Protein AF-A0A076E5V9-F1 (afdb_monomer)

Organism: NCBI:txid765133

Nearest PDB structures (foldseek):
  1n8u-assembly1_A  TM=9.042E-01  e=4.616E-03  Mamestra brassicae

Mean predicted aligned error: 6.48 Å

Secondary structure (DSSP, 8-state):
---------PSPGGGGG--HHHHHT-HHHHHHHHHHHTTSS---STTHHHHHHHHHHHHHTTSTT--TTHHHH--

Foldseek 3Di:
DPPPPPPLQAPDCVCLPDPLVVCVVDPVSVVLLVCCLVVNDPQPDDCSVVCSVCVVVCVVVVRPRHDPSRNVSRD

InterPro domains:
  IPR005055 Insect odorant-binding protei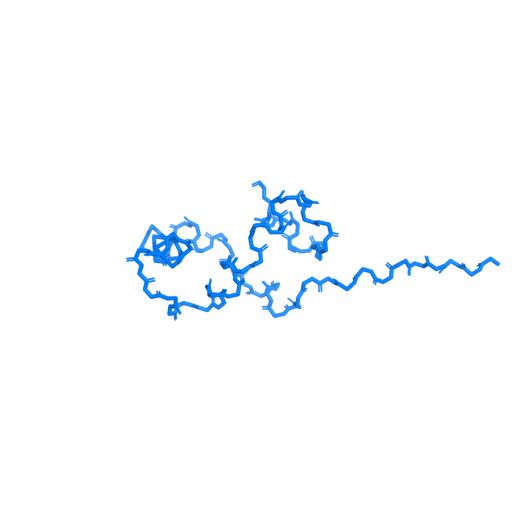n A10/Ejaculatory bulb-specific protein 3 [PF03392] (11-74)
  IPR005055 Insect odorant-binding protein A10/Ejaculatory bulb-specific protein 3 [PTHR11257] (11-74)
  IPR036682 Insect odorant-binding protein A10/Ejaculatory bulb-specific protein 3 superfamily [G3DSA:1.10.2080.10] (10-75)
  IPR036682 Insect odorant-binding protein A10/Ejaculatory bulb-specific protein 3 superfamily [SSF100910] (11-74)

Sequence (75 aa):
MVLAVPYILCYDEKYDKIDADKIINDDKLFSAYLDCMLDRGPCTLEYSEDFKKLLPEVIATSCEKCSPVQRQNVR

Radius of gyration: 14.31 Å; Cα contacts (8 Å, |Δi|>4): 51; chains: 1; bounding box: 47×19×36 Å

Structure (mmCIF, N/CA/C/O backbone):
data_AF-A0A076E5V9-F1
#
_entry.id   AF-A0A076E5V9-F1
#
loop_
_atom_site.group_PDB
_atom_site.id
_atom_site.type_symbol
_atom_site.label_atom_id
_atom_site.label_alt_id
_atom_site.label_comp_id
_atom_site.label_asym_id
_atom_site.label_entity_id
_atom_site.label_seq_id
_atom_site.pdbx_PDB_ins_code
_atom_site.Cartn_x
_atom_site.Cartn_y
_atom_site.Cartn_z
_atom_site.occupancy
_atom_site.B_iso_or_equiv
_atom_site.auth_seq_id
_atom_site.auth_comp_id
_atom_site.auth_asym_id
_atom_site.auth_atom_id
_atom_site.pdbx_PDB_model_num
ATOM 1 N N . MET A 1 1 ? 31.069 4.298 -24.001 1.00 47.56 1 MET A N 1
ATOM 2 C CA . MET A 1 1 ? 29.906 3.415 -23.788 1.00 47.56 1 MET A CA 1
ATOM 3 C C . MET A 1 1 ? 29.038 4.103 -22.747 1.00 47.56 1 MET A C 1
ATOM 5 O O . MET A 1 1 ? 29.381 4.072 -21.575 1.00 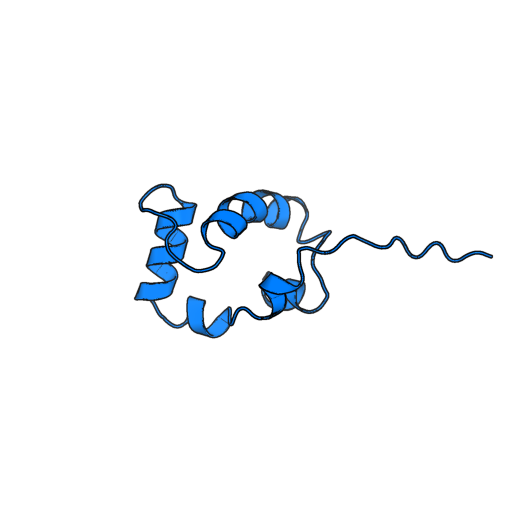47.56 1 MET A O 1
ATOM 9 N N . VAL A 1 2 ? 28.035 4.875 -23.175 1.00 52.81 2 VAL A N 1
ATOM 10 C CA . VAL A 1 2 ? 27.106 5.518 -22.235 1.00 52.81 2 VAL A CA 1
ATOM 11 C C . VAL A 1 2 ? 26.200 4.400 -21.746 1.00 52.81 2 VAL A C 1
ATOM 13 O O . VAL A 1 2 ? 25.407 3.871 -22.521 1.00 52.81 2 VAL A O 1
ATOM 16 N N . LEU A 1 3 ? 26.396 3.963 -20.504 1.00 54.84 3 LEU A N 1
ATOM 17 C CA . LEU A 1 3 ? 25.449 3.079 -19.845 1.00 54.84 3 LEU A CA 1
ATOM 18 C C . LEU A 1 3 ? 24.186 3.913 -19.635 1.00 54.84 3 LEU A C 1
ATOM 20 O O . LEU A 1 3 ? 24.082 4.664 -18.669 1.00 54.84 3 LEU A O 1
ATOM 24 N N . ALA A 1 4 ? 23.262 3.842 -20.591 1.00 59.53 4 ALA A N 1
ATOM 25 C CA . ALA A 1 4 ? 21.887 4.240 -20.367 1.00 59.53 4 ALA A CA 1
ATOM 26 C C . ALA A 1 4 ? 21.331 3.253 -19.340 1.00 59.53 4 ALA A C 1
ATOM 28 O O . ALA A 1 4 ? 20.781 2.217 -19.700 1.00 59.53 4 ALA A O 1
ATOM 29 N N . VAL A 1 5 ? 21.567 3.527 -18.056 1.00 61.03 5 VAL A N 1
ATOM 30 C CA . VAL A 1 5 ? 20.774 2.922 -16.994 1.00 61.03 5 VAL A CA 1
ATOM 31 C C . VAL A 1 5 ? 19.362 3.414 -17.283 1.00 61.03 5 VAL A C 1
ATOM 33 O O . VAL A 1 5 ? 19.150 4.631 -17.252 1.00 61.03 5 VAL A O 1
ATOM 36 N N . PRO A 1 6 ? 18.418 2.539 -17.667 1.00 56.28 6 PRO A N 1
ATOM 37 C CA . PRO A 1 6 ? 17.043 2.969 -17.770 1.00 56.28 6 PRO A CA 1
ATOM 38 C C . PRO A 1 6 ? 16.670 3.433 -16.365 1.00 56.28 6 PRO A C 1
ATOM 40 O O . PRO A 1 6 ? 16.618 2.630 -15.434 1.00 56.28 6 PRO A O 1
ATOM 43 N N . TYR A 1 7 ? 16.499 4.742 -16.189 1.00 59.62 7 TYR A N 1
ATOM 44 C CA . TYR A 1 7 ? 15.862 5.277 -14.999 1.00 59.62 7 TYR A CA 1
ATOM 45 C C . TYR A 1 7 ? 14.415 4.803 -15.077 1.00 59.62 7 TYR A C 1
ATOM 47 O O . TYR A 1 7 ? 13.560 5.464 -15.664 1.00 59.62 7 TYR A O 1
ATOM 55 N N . ILE A 1 8 ? 14.166 3.594 -14.572 1.00 62.38 8 ILE A N 1
ATOM 56 C CA . ILE A 1 8 ? 12.819 3.123 -14.300 1.00 62.38 8 ILE A CA 1
ATOM 57 C C . ILE A 1 8 ? 12.289 4.117 -13.274 1.00 62.38 8 ILE A C 1
ATOM 59 O O . ILE A 1 8 ? 12.747 4.140 -12.132 1.00 62.38 8 ILE A O 1
ATOM 63 N N . LEU A 1 9 ? 11.396 4.999 -13.726 1.00 69.62 9 LEU A N 1
ATOM 64 C CA . LEU A 1 9 ? 10.605 5.856 -12.856 1.00 69.62 9 LEU A CA 1
ATOM 65 C C . LEU A 1 9 ? 9.830 4.913 -11.944 1.00 69.62 9 LEU A C 1
ATOM 67 O O . LEU A 1 9 ? 8.862 4.280 -12.371 1.00 69.62 9 LEU A O 1
ATOM 71 N N . CYS A 1 10 ? 10.356 4.743 -10.734 1.00 80.31 10 CYS A N 1
ATOM 72 C CA . CYS A 1 10 ? 9.749 3.881 -9.746 1.00 80.31 10 CYS A CA 1
ATOM 73 C C . CYS A 1 10 ? 8.417 4.490 -9.304 1.00 80.31 10 CYS A C 1
ATOM 75 O O . CYS A 1 10 ? 8.188 5.691 -9.491 1.00 80.31 10 CYS A O 1
ATOM 77 N N . TYR A 1 11 ? 7.542 3.684 -8.704 1.00 82.25 11 TYR A N 1
ATOM 78 C CA . TYR A 1 11 ? 6.401 4.260 -7.999 1.00 82.25 11 TYR A CA 1
ATOM 79 C C . TYR A 1 11 ? 6.894 5.248 -6.940 1.00 82.25 11 TYR A C 1
ATOM 81 O O . TYR A 1 11 ? 7.991 5.098 -6.399 1.00 82.25 11 TYR A O 1
ATOM 89 N N . ASP A 1 12 ? 6.080 6.269 -6.692 1.00 84.81 12 ASP A N 1
ATOM 90 C CA . ASP A 1 12 ? 6.419 7.411 -5.847 1.00 84.81 12 ASP A CA 1
ATOM 91 C C . ASP A 1 12 ? 7.008 6.971 -4.492 1.00 84.81 12 ASP A C 1
ATOM 93 O O . ASP A 1 12 ? 6.440 6.128 -3.795 1.00 84.81 12 ASP A O 1
ATOM 97 N N . GLU A 1 13 ? 8.142 7.562 -4.107 1.00 85.31 13 GLU A N 1
ATOM 98 C CA . GLU A 1 13 ? 8.842 7.259 -2.852 1.00 85.31 13 GLU A CA 1
ATOM 99 C C . GLU A 1 13 ? 7.974 7.524 -1.612 1.00 85.31 13 GLU A C 1
ATOM 101 O O . GLU A 1 13 ? 8.268 7.020 -0.526 1.00 85.31 13 GLU A O 1
ATOM 106 N N . LYS A 1 14 ? 6.876 8.285 -1.737 1.00 84.06 14 LYS A N 1
ATOM 107 C CA . LYS A 1 14 ? 5.899 8.451 -0.652 1.00 84.06 14 LYS A CA 1
ATOM 108 C C . LYS A 1 14 ? 5.336 7.109 -0.161 1.00 84.06 14 LYS A C 1
ATOM 110 O O . LYS A 1 14 ? 5.029 6.995 1.024 1.00 84.06 14 LYS A O 1
ATOM 115 N N . TYR A 1 15 ? 5.251 6.095 -1.028 1.00 86.31 15 TYR A N 1
ATOM 116 C CA . TYR A 1 15 ? 4.772 4.759 -0.664 1.00 86.31 15 TYR A CA 1
ATOM 117 C C . TYR A 1 15 ? 5.814 3.935 0.109 1.00 86.31 15 TYR A C 1
ATOM 119 O O . TYR A 1 15 ? 5.441 3.016 0.834 1.00 86.31 15 TYR A O 1
ATOM 127 N N . ASP A 1 16 ? 7.102 4.285 0.029 1.00 84.31 16 ASP A N 1
ATOM 128 C CA . ASP A 1 16 ? 8.195 3.548 0.688 1.00 84.31 16 ASP A CA 1
ATOM 129 C C . ASP A 1 16 ? 8.173 3.720 2.213 1.00 84.31 16 ASP A C 1
ATOM 131 O O . ASP A 1 16 ? 8.820 2.973 2.943 1.00 84.31 16 ASP A O 1
ATOM 135 N N . LYS A 1 17 ? 7.419 4.710 2.703 1.00 86.31 17 LYS A N 1
ATOM 136 C CA . LYS A 1 17 ? 7.238 4.993 4.132 1.00 86.31 17 LYS A CA 1
ATOM 137 C C . LYS A 1 17 ? 6.072 4.231 4.756 1.00 86.31 17 LYS A C 1
ATOM 139 O O . LYS A 1 17 ? 5.891 4.328 5.970 1.00 86.31 17 LYS A O 1
ATOM 144 N N . ILE A 1 18 ? 5.269 3.524 3.958 1.00 87.81 18 ILE A N 1
ATOM 145 C CA . ILE A 1 18 ? 4.157 2.746 4.495 1.00 87.81 18 ILE A CA 1
ATOM 146 C C . ILE A 1 18 ? 4.683 1.494 5.198 1.00 87.81 18 ILE A C 1
ATOM 148 O O . ILE A 1 18 ? 5.522 0.761 4.677 1.00 87.81 18 ILE A O 1
ATOM 152 N N . ASP A 1 19 ? 4.141 1.238 6.384 1.00 88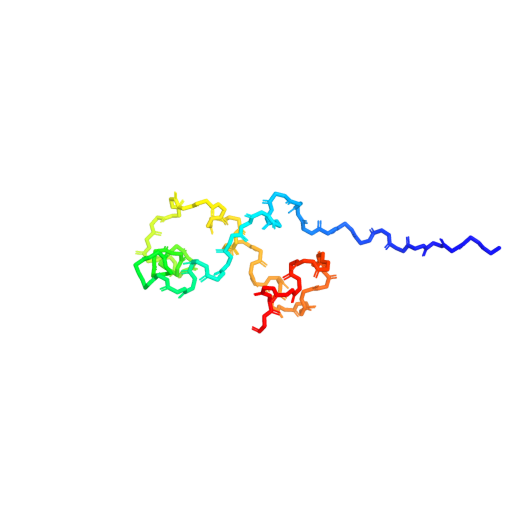.69 19 ASP A N 1
ATOM 153 C CA . ASP A 1 19 ? 4.400 0.021 7.144 1.00 88.69 19 ASP A CA 1
ATOM 154 C C . ASP A 1 19 ? 3.393 -1.057 6.717 1.00 88.69 19 ASP A C 1
ATOM 156 O O . ASP A 1 19 ? 2.293 -1.173 7.267 1.00 88.69 19 ASP A O 1
ATOM 160 N N . ALA A 1 20 ? 3.749 -1.794 5.660 1.00 88.19 20 ALA A N 1
ATOM 161 C CA . ALA A 1 20 ? 2.910 -2.853 5.106 1.00 88.19 20 ALA A CA 1
ATOM 162 C C . ALA A 1 20 ? 2.658 -3.972 6.129 1.00 88.19 20 ALA A C 1
ATOM 164 O O . ALA A 1 20 ? 1.534 -4.465 6.227 1.00 88.19 20 ALA A O 1
ATOM 165 N N . ASP A 1 21 ? 3.661 -4.316 6.942 1.00 89.62 21 ASP A N 1
ATOM 166 C CA . ASP A 1 21 ? 3.535 -5.332 7.985 1.00 89.62 21 ASP A CA 1
ATOM 167 C C . ASP A 1 21 ? 2.495 -4.922 9.027 1.00 89.62 21 ASP A C 1
ATOM 169 O O . ASP A 1 21 ? 1.628 -5.718 9.386 1.00 89.62 21 ASP A O 1
ATOM 173 N N . LYS A 1 22 ? 2.514 -3.669 9.486 1.00 91.44 22 LYS A N 1
ATOM 174 C CA . LYS A 1 22 ? 1.494 -3.166 10.410 1.00 91.44 22 LYS A CA 1
ATOM 175 C C . LYS A 1 22 ? 0.091 -3.216 9.808 1.00 91.44 22 LYS A C 1
ATOM 177 O O . LYS A 1 22 ? -0.854 -3.534 10.525 1.00 91.44 22 LYS A O 1
ATOM 182 N N . ILE A 1 23 ? -0.054 -2.893 8.521 1.00 91.12 23 ILE A N 1
ATOM 183 C CA . ILE A 1 23 ? -1.352 -2.940 7.835 1.00 91.12 23 ILE A CA 1
ATOM 184 C C . ILE A 1 23 ? -1.871 -4.374 7.769 1.00 91.12 23 ILE A C 1
ATOM 186 O O . ILE A 1 23 ? -3.030 -4.598 8.091 1.00 91.12 23 ILE A O 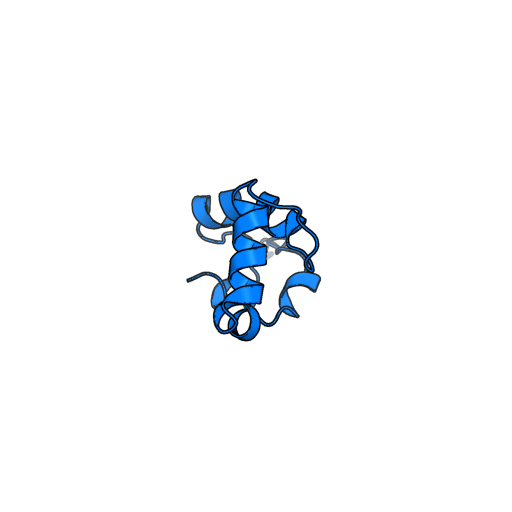1
ATOM 190 N N . ILE A 1 24 ? -1.024 -5.332 7.386 1.00 91.00 24 ILE A N 1
ATOM 191 C CA . ILE A 1 24 ? -1.408 -6.737 7.194 1.00 91.00 24 ILE A CA 1
ATOM 192 C C . ILE A 1 24 ? -1.667 -7.448 8.533 1.00 91.00 24 ILE A C 1
ATOM 194 O O . ILE A 1 24 ? -2.531 -8.317 8.599 1.00 91.00 24 ILE A O 1
ATOM 198 N N . ASN A 1 25 ? -0.954 -7.083 9.603 1.00 94.69 25 ASN A N 1
ATOM 199 C CA . ASN A 1 25 ? -1.116 -7.695 10.929 1.00 94.69 25 ASN A CA 1
ATOM 200 C C . ASN A 1 25 ? -2.281 -7.113 11.757 1.00 94.69 25 ASN A C 1
ATOM 202 O O . ASN A 1 25 ? -2.560 -7.615 12.846 1.00 94.69 25 ASN A O 1
ATOM 206 N N . ASP A 1 26 ? -2.956 -6.062 11.283 1.00 96.12 26 ASP A N 1
ATOM 207 C CA . ASP A 1 26 ? -4.157 -5.507 11.913 1.00 96.12 26 ASP A CA 1
ATOM 208 C C . ASP A 1 26 ? -5.385 -5.836 11.057 1.00 96.12 26 ASP A C 1
ATOM 210 O O . ASP A 1 26 ? -5.659 -5.175 10.057 1.00 96.12 26 ASP A O 1
ATOM 214 N N . ASP A 1 27 ? -6.157 -6.843 11.475 1.00 95.19 27 ASP A N 1
ATOM 215 C CA . ASP A 1 27 ? -7.328 -7.337 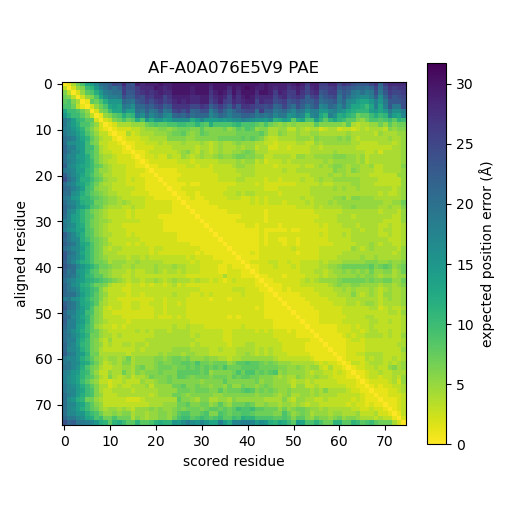10.740 1.00 95.19 27 ASP A CA 1
ATOM 216 C C . ASP A 1 27 ? -8.333 -6.235 10.375 1.00 95.19 27 ASP A C 1
ATOM 218 O O . ASP A 1 27 ? -8.950 -6.281 9.307 1.00 95.19 27 ASP A O 1
ATOM 222 N N . LYS A 1 28 ? -8.524 -5.235 11.247 1.00 95.31 28 LYS A N 1
ATOM 223 C CA . LYS A 1 28 ? -9.479 -4.146 10.994 1.00 95.31 28 LYS A CA 1
ATOM 224 C C . LYS A 1 28 ? -8.930 -3.188 9.952 1.00 95.31 28 LYS A C 1
ATOM 226 O O . LYS A 1 28 ? -9.664 -2.778 9.052 1.00 95.31 28 LYS A O 1
ATOM 231 N N . LEU A 1 29 ? -7.655 -2.833 10.084 1.00 95.06 29 LEU A N 1
ATOM 232 C CA . LEU A 1 29 ? -6.981 -1.950 9.146 1.00 95.06 29 LEU A CA 1
ATOM 233 C C . LEU A 1 29 ? -6.884 -2.608 7.766 1.00 95.06 29 LEU A C 1
ATOM 235 O O . LEU A 1 29 ? -7.262 -1.993 6.770 1.00 95.06 29 LEU A O 1
ATOM 239 N N . PHE A 1 30 ? -6.464 -3.872 7.717 1.00 95.06 30 PHE A N 1
ATOM 240 C CA . PHE A 1 30 ? -6.371 -4.653 6.491 1.00 95.06 30 PHE A CA 1
ATOM 241 C C . PHE A 1 30 ? -7.726 -4.787 5.794 1.00 95.06 30 PHE A C 1
ATOM 243 O O . PHE A 1 30 ? -7.834 -4.517 4.597 1.00 95.06 30 PHE A O 1
ATOM 250 N N . SER A 1 31 ? -8.781 -5.121 6.547 1.00 95.88 31 SER A N 1
ATOM 251 C CA . SER A 1 31 ? -10.138 -5.229 5.997 1.00 95.88 31 SER A CA 1
ATOM 252 C C . SER A 1 31 ? -10.607 -3.916 5.373 1.00 95.88 31 SER A C 1
ATOM 254 O O . SER A 1 31 ? -11.173 -3.926 4.286 1.00 95.88 31 SER A O 1
ATOM 256 N N . ALA A 1 32 ? -10.307 -2.773 5.993 1.00 96.00 32 ALA A N 1
ATOM 257 C CA . ALA A 1 32 ? -10.673 -1.471 5.442 1.00 96.00 32 ALA A CA 1
ATOM 258 C C . ALA A 1 32 ? -9.910 -1.124 4.143 1.00 96.00 32 ALA A C 1
ATOM 260 O O . ALA A 1 32 ? -10.495 -0.531 3.233 1.00 96.00 32 ALA A O 1
ATOM 261 N N . TYR A 1 33 ? -8.641 -1.532 4.001 1.00 95.00 33 TYR A N 1
ATOM 262 C CA . TYR A 1 33 ? -7.933 -1.442 2.713 1.00 95.00 33 TYR A CA 1
ATOM 263 C C . TYR A 1 33 ? -8.581 -2.340 1.653 1.00 95.00 33 TYR A C 1
ATOM 265 O O . TYR A 1 33 ? -8.820 -1.888 0.531 1.00 95.00 33 TYR A O 1
ATOM 273 N N . LEU A 1 34 ? -8.905 -3.588 2.004 1.00 94.94 34 LEU A N 1
ATOM 274 C CA . LEU A 1 34 ? -9.552 -4.531 1.089 1.00 94.94 34 LEU A CA 1
ATOM 275 C C . LEU A 1 34 ? -10.932 -4.052 0.640 1.00 94.94 34 LEU A C 1
ATOM 277 O O . LEU A 1 34 ? -11.251 -4.145 -0.543 1.00 94.94 34 LEU A O 1
ATOM 281 N N . ASP A 1 35 ? -11.738 -3.509 1.547 1.00 97.06 35 ASP A N 1
ATOM 282 C CA . ASP A 1 35 ? -13.067 -2.999 1.218 1.00 97.06 35 ASP A CA 1
ATOM 283 C C . ASP A 1 35 ? -12.994 -1.852 0.207 1.00 97.06 35 ASP A C 1
ATOM 285 O O . ASP A 1 35 ? -13.783 -1.813 -0.738 1.00 97.06 35 ASP A O 1
ATOM 289 N N . CYS A 1 36 ? -12.008 -0.961 0.336 1.00 97.00 36 CYS A N 1
ATOM 290 C CA . CYS A 1 36 ? -11.722 0.053 -0.678 1.00 97.00 36 CYS A CA 1
ATOM 291 C C . CYS A 1 36 ? -11.350 -0.583 -2.031 1.00 97.00 36 CYS A C 1
ATOM 293 O O . CYS A 1 36 ? -11.929 -0.235 -3.069 1.00 97.00 36 CYS A O 1
ATOM 295 N N . MET A 1 37 ? -10.407 -1.532 -2.032 1.00 94.38 37 MET A N 1
ATOM 296 C CA . MET A 1 37 ? -9.916 -2.189 -3.250 1.00 94.38 37 MET A CA 1
ATOM 297 C C . MET A 1 37 ? -11.009 -2.968 -3.987 1.00 94.38 37 MET A C 1
ATOM 299 O O . MET A 1 37 ? -10.998 -3.018 -5.213 1.00 94.38 37 MET A O 1
ATOM 303 N N . LEU A 1 38 ? -11.958 -3.545 -3.248 1.00 95.25 38 LEU A N 1
ATOM 304 C CA . LEU A 1 38 ? -13.044 -4.377 -3.766 1.00 95.25 38 LEU A CA 1
ATOM 305 C C . LEU A 1 38 ? -14.352 -3.609 -4.009 1.00 95.25 38 LEU A C 1
ATOM 307 O O . LEU A 1 38 ? -15.381 -4.248 -4.227 1.00 95.25 38 LEU A O 1
ATOM 311 N N . ASP A 1 39 ? -14.338 -2.273 -3.944 1.00 95.06 39 ASP A N 1
ATOM 312 C CA . ASP A 1 39 ? -15.535 -1.429 -4.108 1.00 95.06 39 ASP A CA 1
ATOM 313 C C . ASP A 1 39 ? -16.655 -1.729 -3.087 1.00 95.06 39 ASP A C 1
ATOM 315 O O . ASP A 1 39 ? -17.840 -1.537 -3.357 1.00 95.06 39 ASP A O 1
ATOM 319 N N . ARG A 1 40 ? -16.292 -2.199 -1.888 1.00 96.69 40 ARG A N 1
ATOM 320 C CA . ARG A 1 40 ? -17.220 -2.513 -0.784 1.00 96.69 40 ARG A CA 1
ATOM 321 C C . ARG A 1 40 ? -17.307 -1.408 0.265 1.00 96.69 40 ARG A C 1
ATOM 323 O O . ARG A 1 40 ? -18.218 -1.423 1.089 1.00 96.69 40 ARG A O 1
ATOM 330 N N . GLY A 1 41 ? -16.390 -0.446 0.227 1.00 94.50 41 GLY A N 1
ATOM 331 C CA . GLY A 1 41 ? -16.338 0.677 1.152 1.00 94.50 41 GLY A CA 1
ATOM 332 C C . GLY A 1 41 ? -15.548 1.866 0.598 1.00 94.50 41 GLY A C 1
ATOM 333 O O . GLY A 1 41 ? -14.953 1.781 -0.478 1.00 94.50 41 GLY A O 1
ATOM 334 N N . PRO A 1 42 ? -15.557 3.002 1.312 1.00 95.25 42 PRO A N 1
ATOM 335 C CA . PRO A 1 42 ? -14.818 4.189 0.906 1.00 95.25 42 PRO A CA 1
ATOM 336 C C . PRO A 1 42 ? -13.304 4.014 1.114 1.00 95.25 42 PRO A C 1
ATOM 338 O O . PRO A 1 42 ? -12.853 3.414 2.086 1.00 95.25 42 PRO A O 1
ATOM 341 N N . CYS A 1 43 ? -12.508 4.610 0.229 1.00 94.88 43 CYS A N 1
ATOM 342 C CA . CYS A 1 43 ? -11.050 4.662 0.338 1.00 94.88 43 CYS A CA 1
ATOM 343 C C . CYS A 1 43 ? -10.615 5.830 1.234 1.00 94.88 43 CYS A C 1
ATOM 345 O O . CYS A 1 43 ? -10.261 6.899 0.746 1.00 94.88 43 CYS A O 1
ATOM 347 N N . THR A 1 44 ? -10.706 5.659 2.555 1.00 93.75 44 THR A N 1
ATOM 348 C CA . THR A 1 44 ? -10.379 6.722 3.531 1.00 93.75 44 THR A CA 1
ATOM 349 C C . THR A 1 44 ? -8.979 6.610 4.125 1.00 93.75 44 THR A C 1
ATOM 351 O O . THR A 1 44 ? -8.532 7.522 4.816 1.00 93.75 44 THR A O 1
ATOM 354 N N . LEU A 1 45 ? -8.310 5.476 3.920 1.00 94.38 45 LEU A N 1
ATOM 355 C CA . LEU A 1 45 ? -6.989 5.201 4.478 1.00 94.38 45 LEU A CA 1
ATOM 356 C C . LEU A 1 45 ? -5.884 5.770 3.589 1.00 94.38 45 LEU A C 1
ATOM 358 O O . LEU A 1 45 ? -6.078 5.962 2.384 1.00 94.38 45 LEU A O 1
ATOM 362 N N . GLU A 1 46 ? -4.723 6.019 4.190 1.00 92.50 46 GLU A N 1
ATOM 363 C CA . GLU A 1 46 ? -3.560 6.587 3.509 1.00 92.50 46 GLU A CA 1
ATOM 364 C C . GLU A 1 46 ? -3.213 5.780 2.249 1.00 92.50 46 GLU A C 1
ATOM 366 O O . GLU A 1 46 ? -3.075 4.563 2.293 1.00 92.50 46 GLU A O 1
ATOM 371 N N . TYR A 1 47 ? -3.145 6.452 1.099 1.00 91.94 47 TYR A N 1
ATOM 372 C CA . TYR A 1 47 ? -2.859 5.851 -0.212 1.00 91.94 47 TYR A CA 1
ATOM 373 C C . TYR A 1 47 ? -3.782 4.701 -0.661 1.00 91.94 47 TYR A C 1
ATOM 375 O O . TYR A 1 47 ? -3.536 4.115 -1.711 1.00 9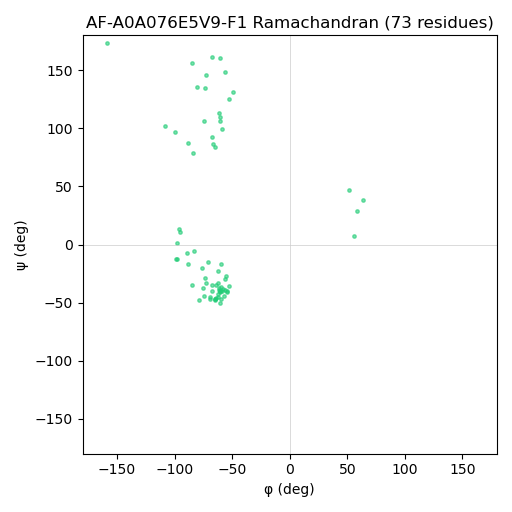1.94 47 TYR A O 1
ATOM 383 N N . SER A 1 48 ? -4.872 4.392 0.050 1.00 92.88 48 SER A N 1
ATOM 384 C CA . SER A 1 48 ? -5.775 3.285 -0.308 1.00 92.88 48 SER A CA 1
ATOM 385 C C . SER A 1 48 ? -6.371 3.428 -1.715 1.00 92.88 48 SER A C 1
ATOM 387 O O . SER A 1 48 ? -6.442 2.453 -2.464 1.00 92.88 48 SER A O 1
ATOM 389 N N . GLU A 1 49 ? -6.719 4.653 -2.119 1.00 94.62 49 GLU A N 1
ATOM 390 C CA . GLU A 1 49 ? -7.196 4.953 -3.473 1.00 94.62 49 GLU A CA 1
ATOM 391 C C . GLU A 1 49 ? -6.096 4.782 -4.537 1.00 94.62 49 GLU A C 1
ATOM 393 O O . GLU A 1 49 ? -6.353 4.253 -5.620 1.00 94.62 49 GLU A O 1
ATOM 398 N N . ASP A 1 50 ? -4.865 5.199 -4.227 1.00 93.06 50 ASP A N 1
ATOM 399 C CA . ASP A 1 50 ? -3.713 5.038 -5.118 1.00 93.06 50 ASP A CA 1
ATOM 400 C C . ASP A 1 50 ? -3.406 3.548 -5.314 1.00 93.06 50 ASP A C 1
ATOM 402 O O . ASP A 1 50 ? -3.286 3.077 -6.444 1.00 93.06 50 ASP A O 1
ATOM 406 N N . PHE A 1 51 ? -3.360 2.774 -4.227 1.00 91.75 51 PHE A N 1
ATOM 407 C CA . PHE A 1 51 ? -3.117 1.334 -4.276 1.00 91.75 51 PHE A CA 1
ATOM 408 C C . PHE A 1 51 ? -4.178 0.600 -5.074 1.00 91.75 51 PHE A C 1
ATOM 410 O O . PHE A 1 51 ? -3.833 -0.242 -5.893 1.00 91.75 51 PHE A O 1
ATOM 417 N N . LYS A 1 52 ? -5.452 0.963 -4.931 1.00 93.94 52 LYS A N 1
ATOM 418 C CA . LYS A 1 52 ? -6.514 0.403 -5.769 1.00 93.94 52 LYS A CA 1
ATOM 419 C C . LYS A 1 52 ? -6.250 0.594 -7.270 1.00 93.94 52 LYS A C 1
ATOM 421 O O . LYS A 1 52 ? -6.519 -0.313 -8.053 1.00 93.94 52 LYS A O 1
ATOM 426 N N . LYS A 1 53 ? -5.723 1.753 -7.677 1.00 92.31 53 LYS A N 1
ATOM 427 C CA . LYS A 1 53 ? -5.409 2.059 -9.085 1.00 92.31 53 LYS A CA 1
ATOM 428 C C . LYS A 1 53 ? -4.141 1.350 -9.568 1.00 92.31 53 LYS A C 1
ATOM 430 O O . LYS A 1 53 ? -4.093 0.921 -10.717 1.00 92.31 53 LYS A O 1
ATOM 435 N N . LEU A 1 54 ? -3.131 1.239 -8.707 1.00 90.62 54 LEU A N 1
ATOM 436 C CA . LEU A 1 54 ? -1.810 0.702 -9.049 1.00 90.62 54 LEU A CA 1
ATOM 437 C C . LEU A 1 54 ? -1.740 -0.828 -8.966 1.00 90.62 54 LEU A C 1
ATOM 439 O O . LEU A 1 54 ? -1.064 -1.454 -9.779 1.00 90.62 54 LEU A O 1
ATOM 443 N N . LEU A 1 55 ? -2.447 -1.447 -8.018 1.00 89.69 55 LEU A N 1
ATOM 444 C CA . LEU A 1 55 ? -2.356 -2.880 -7.731 1.00 89.69 55 LEU A CA 1
ATOM 445 C C . LEU A 1 55 ? -2.592 -3.781 -8.963 1.00 89.69 55 LEU A C 1
ATOM 447 O O . LEU A 1 55 ? -1.822 -4.729 -9.134 1.00 89.69 55 LEU A O 1
ATOM 451 N N . PRO A 1 56 ? -3.557 -3.503 -9.868 1.00 90.00 56 PRO A N 1
ATOM 452 C CA . PRO A 1 56 ? -3.724 -4.300 -11.084 1.00 90.00 56 PRO A CA 1
ATOM 453 C C . PRO A 1 56 ? -2.487 -4.285 -11.995 1.00 90.00 56 PRO A C 1
ATOM 455 O O . PRO A 1 56 ? -2.109 -5.325 -12.531 1.00 90.00 56 PRO A O 1
ATOM 458 N N . GLU A 1 57 ? -1.832 -3.129 -12.14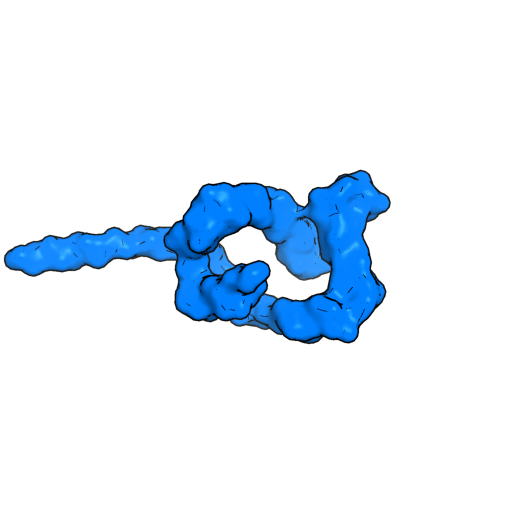9 1.00 89.56 57 GL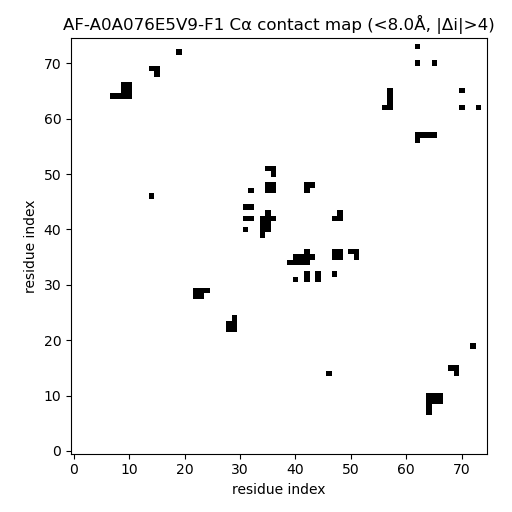U A N 1
ATOM 459 C CA . GLU A 1 57 ? -0.595 -2.995 -12.931 1.00 89.56 57 GLU A CA 1
ATOM 460 C C . GLU A 1 57 ? 0.569 -3.710 -12.237 1.00 89.56 57 GLU A C 1
ATOM 462 O O . GLU A 1 57 ? 1.309 -4.453 -12.883 1.00 89.56 57 GLU A O 1
ATOM 467 N N . VAL A 1 58 ? 0.716 -3.521 -10.922 1.00 88.69 58 VAL A N 1
ATOM 468 C CA . VAL A 1 58 ? 1.775 -4.145 -10.116 1.00 88.69 58 VAL A CA 1
ATOM 469 C C . VAL A 1 58 ? 1.729 -5.668 -10.245 1.00 88.69 58 VAL A C 1
ATOM 471 O O . VAL A 1 58 ? 2.764 -6.291 -10.471 1.00 88.69 58 VAL A O 1
ATOM 474 N N . ILE A 1 59 ? 0.538 -6.270 -10.172 1.00 88.06 59 ILE A N 1
ATOM 475 C CA . ILE A 1 59 ? 0.360 -7.720 -10.329 1.00 88.06 59 ILE A CA 1
ATOM 476 C C . ILE A 1 59 ? 0.624 -8.147 -11.779 1.00 88.06 59 ILE A C 1
ATOM 478 O O . ILE A 1 59 ? 1.368 -9.099 -12.012 1.00 88.06 59 ILE A O 1
ATOM 482 N N . ALA A 1 60 ? 0.062 -7.439 -12.765 1.00 89.12 60 ALA A N 1
ATOM 483 C CA . ALA A 1 60 ? 0.202 -7.800 -14.179 1.00 89.12 60 ALA A CA 1
ATOM 484 C C . ALA A 1 60 ? 1.654 -7.725 -14.680 1.00 89.12 60 ALA A C 1
ATOM 486 O O . ALA A 1 60 ? 2.065 -8.528 -15.515 1.00 89.12 60 ALA A O 1
ATOM 487 N N . THR A 1 61 ? 2.430 -6.772 -14.162 1.00 87.50 61 THR A N 1
ATOM 488 C CA . THR A 1 61 ? 3.827 -6.530 -14.556 1.00 87.50 61 THR A CA 1
ATOM 489 C C . THR A 1 61 ? 4.840 -7.177 -13.615 1.00 87.50 61 THR A C 1
ATOM 491 O O . THR A 1 61 ? 6.042 -7.021 -13.813 1.00 87.50 61 THR A O 1
ATOM 494 N N . SER A 1 62 ? 4.385 -7.899 -12.583 1.00 84.81 62 SER A N 1
ATOM 495 C CA . SER A 1 62 ? 5.260 -8.432 -11.529 1.00 84.81 62 SER A CA 1
ATOM 496 C C . SER A 1 62 ? 6.170 -7.350 -10.923 1.00 84.81 62 SER A C 1
ATOM 498 O O . SER A 1 62 ? 7.372 -7.551 -10.748 1.00 84.81 62 SER A O 1
ATOM 500 N N . CYS A 1 63 ? 5.592 -6.189 -10.596 1.00 83.88 63 CYS A N 1
ATOM 501 C CA . CYS A 1 63 ? 6.287 -5.070 -9.959 1.00 83.88 63 CYS A CA 1
ATOM 502 C C . CYS A 1 63 ? 7.414 -4.452 -10.822 1.00 83.88 63 CYS A C 1
ATOM 504 O O . CYS A 1 63 ? 8.466 -4.065 -10.298 1.00 83.88 63 CYS A O 1
ATOM 506 N N . GLU A 1 64 ? 7.223 -4.340 -12.144 1.00 84.00 64 GLU A N 1
ATOM 507 C CA . GLU A 1 64 ? 8.261 -3.858 -13.077 1.00 84.00 64 GLU A CA 1
ATOM 508 C C . GLU A 1 64 ? 8.828 -2.485 -12.667 1.00 84.00 64 GLU A C 1
ATOM 510 O O . GLU A 1 64 ? 10.044 -2.277 -12.694 1.00 84.00 64 GLU A O 1
ATOM 515 N N . LYS A 1 65 ? 7.956 -1.584 -12.193 1.00 84.25 65 LYS A N 1
ATOM 516 C CA . LYS A 1 65 ? 8.285 -0.216 -11.749 1.00 84.25 65 LYS A CA 1
ATOM 517 C C . LYS A 1 65 ? 8.490 -0.075 -10.240 1.00 84.25 65 LYS A C 1
ATOM 519 O O . LYS A 1 65 ? 8.502 1.034 -9.719 1.00 84.25 65 LYS A O 1
ATOM 524 N N . CYS A 1 66 ? 8.628 -1.169 -9.505 1.00 84.56 66 CYS A N 1
ATOM 525 C CA . CYS A 1 66 ? 8.808 -1.079 -8.063 1.00 84.56 66 CYS A CA 1
ATOM 526 C C . CYS A 1 66 ? 10.250 -0.749 -7.684 1.00 84.56 66 CYS A C 1
ATOM 528 O O . CYS A 1 66 ? 11.188 -1.381 -8.184 1.00 84.56 66 CYS A O 1
ATOM 530 N N . SER A 1 67 ? 10.408 0.181 -6.740 1.00 84.06 67 SER A N 1
ATOM 531 C CA . SER A 1 67 ? 11.673 0.448 -6.060 1.00 84.06 67 SER A CA 1
ATOM 532 C C . SER A 1 67 ? 12.169 -0.807 -5.312 1.00 84.06 67 SER A C 1
ATOM 534 O O . SER A 1 67 ? 11.381 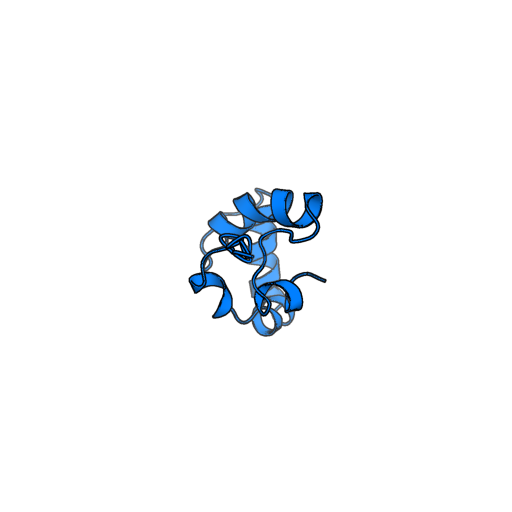-1.714 -5.010 1.00 84.06 67 SER A O 1
ATOM 536 N N . PRO A 1 68 ? 13.468 -0.895 -4.966 1.00 83.88 68 PRO A N 1
ATOM 537 C CA . PRO A 1 68 ? 13.993 -2.004 -4.165 1.00 83.88 68 PRO A CA 1
ATOM 538 C C . PRO A 1 68 ? 13.276 -2.204 -2.821 1.00 83.88 68 PRO A C 1
ATOM 540 O O . PRO A 1 68 ? 13.259 -3.323 -2.311 1.00 83.88 68 PRO A O 1
ATOM 543 N N . VAL A 1 69 ? 12.692 -1.144 -2.252 1.00 84.25 69 VAL A N 1
ATOM 544 C CA . VAL A 1 69 ? 11.891 -1.201 -1.019 1.00 84.25 69 VAL A CA 1
ATOM 545 C C . VAL A 1 69 ? 10.491 -1.733 -1.328 1.00 84.25 69 VAL A C 1
ATOM 547 O O . VAL A 1 69 ? 10.046 -2.688 -0.702 1.00 84.25 69 VAL A O 1
ATOM 550 N N . GLN A 1 70 ? 9.829 -1.205 -2.361 1.00 82.94 70 GLN A N 1
ATOM 551 C CA . GLN A 1 70 ? 8.478 -1.623 -2.763 1.00 82.94 70 GLN A CA 1
ATOM 552 C C . GLN A 1 70 ? 8.405 -3.108 -3.133 1.00 82.94 70 GLN A C 1
ATOM 554 O O . GLN A 1 70 ? 7.442 -3.786 -2.786 1.00 82.94 70 GLN A O 1
ATOM 559 N N . ARG A 1 71 ? 9.453 -3.650 -3.769 1.00 84.75 71 ARG A N 1
ATOM 560 C CA . ARG A 1 71 ? 9.544 -5.085 -4.091 1.00 84.75 71 ARG A CA 1
ATOM 561 C C . ARG A 1 71 ? 9.555 -5.996 -2.863 1.00 84.75 71 ARG A C 1
ATOM 563 O O . ARG A 1 71 ? 9.225 -7.164 -2.998 1.00 84.75 71 ARG A O 1
ATOM 570 N N . GLN A 1 72 ? 9.939 -5.502 -1.685 1.00 83.75 72 GLN A N 1
ATOM 571 C CA . GLN A 1 72 ? 9.895 -6.301 -0.452 1.00 83.75 72 GLN A CA 1
ATOM 572 C C . GLN A 1 72 ? 8.458 -6.493 0.042 1.00 83.75 72 GLN A C 1
ATOM 574 O O . GLN A 1 72 ? 8.155 -7.524 0.637 1.00 83.75 72 GLN A O 1
ATOM 579 N N . ASN A 1 73 ? 7.583 -5.530 -0.264 1.00 80.69 73 ASN A N 1
ATOM 580 C CA . ASN A 1 73 ? 6.177 -5.529 0.135 1.00 80.69 73 ASN A CA 1
ATOM 581 C C . ASN A 1 73 ? 5.268 -6.252 -0.872 1.00 80.69 73 ASN A C 1
ATOM 583 O O . ASN A 1 73 ? 4.136 -6.593 -0.543 1.00 80.69 73 ASN A O 1
ATOM 587 N N . VAL A 1 74 ? 5.749 -6.488 -2.096 1.00 75.56 74 VAL A N 1
ATOM 588 C CA . VAL A 1 74 ? 5.027 -7.226 -3.140 1.00 75.56 74 VAL A CA 1
ATOM 589 C C . VAL A 1 74 ? 5.553 -8.658 -3.167 1.00 75.56 74 VAL A C 1
ATOM 591 O O . VAL A 1 74 ? 6.605 -8.933 -3.744 1.00 75.56 74 VAL A O 1
ATOM 594 N N . ARG A 1 75 ? 4.837 -9.560 -2.494 1.00 61.53 75 ARG A N 1
ATOM 595 C CA . ARG A 1 75 ? 5.127 -10.998 -2.415 1.00 61.53 75 ARG A CA 1
ATOM 596 C C . ARG A 1 75 ? 3.964 -11.834 -2.917 1.00 61.53 75 ARG A C 1
ATOM 598 O O . ARG A 1 75 ? 2.808 -11.429 -2.673 1.00 61.53 75 ARG A O 1
#

pLDDT: mean 85.68, std 11.84, range [47.56, 97.06]

Solvent-accessible surface area (backbone atoms only — not comparable to full-atom values): 4645 Å² total; per-residue (Å²): 132,84,80,76,70,79,78,68,73,41,63,65,70,78,62,67,74,59,60,61,66,64,38,67,74,30,68,68,59,34,48,49,48,49,25,28,58,68,74,72,45,75,58,81,54,89,62,34,57,56,47,49,69,44,48,65,56,37,64,76,53,71,41,74,43,46,40,86,65,49,50,72,76,62,124